Protein AF-A0A8T4IY64-F1 (afdb_monomer_lite)

Structure (mmCIF, N/CA/C/O backbone):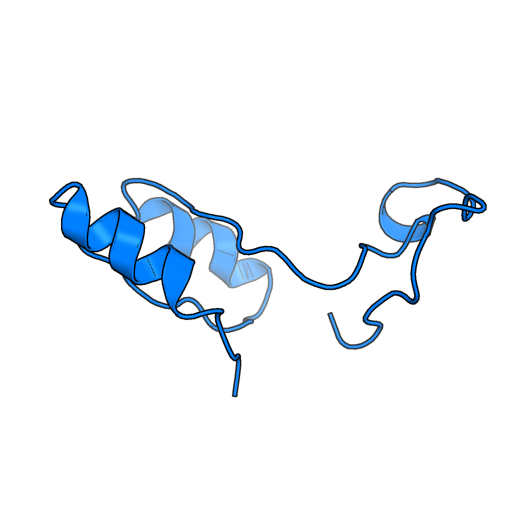
data_AF-A0A8T4IY64-F1
#
_entry.id   AF-A0A8T4IY64-F1
#
loop_
_atom_site.group_PDB
_atom_site.id
_atom_site.type_symbol
_atom_site.label_atom_id
_atom_site.label_alt_id
_atom_site.label_comp_id
_atom_site.label_asym_id
_atom_site.label_entity_id
_atom_site.label_seq_id
_atom_site.pdbx_PDB_ins_code
_atom_site.Cartn_x
_atom_site.Cartn_y
_atom_site.Cartn_z
_atom_site.occupancy
_atom_site.B_iso_or_equiv
_atom_site.auth_seq_id
_atom_site.auth_comp_id
_atom_site.auth_asym_id
_atom_site.auth_atom_id
_atom_site.pdbx_PDB_model_num
ATOM 1 N N . ALA A 1 1 ? 11.194 -1.314 9.142 1.00 52.31 1 ALA A N 1
ATOM 2 C CA . ALA A 1 1 ? 10.038 -0.429 9.400 1.00 52.31 1 ALA A CA 1
ATOM 3 C C . ALA A 1 1 ? 9.365 -0.125 8.068 1.00 52.31 1 ALA A C 1
ATOM 5 O O . ALA A 1 1 ? 10.082 0.176 7.123 1.00 52.31 1 ALA A O 1
ATOM 6 N N . ALA A 1 2 ? 8.038 -0.236 7.969 1.00 62.84 2 ALA A N 1
ATOM 7 C CA . ALA A 1 2 ? 7.310 0.137 6.756 1.00 62.84 2 ALA A CA 1
ATOM 8 C C . ALA A 1 2 ? 6.989 1.638 6.784 1.00 62.84 2 ALA A C 1
ATOM 10 O O . ALA A 1 2 ? 6.452 2.139 7.772 1.00 62.84 2 ALA A O 1
ATOM 11 N N . LEU A 1 3 ? 7.349 2.355 5.721 1.00 71.62 3 LEU A N 1
ATOM 12 C CA . LEU A 1 3 ? 7.080 3.784 5.577 1.00 71.62 3 LEU A CA 1
ATOM 13 C C . LEU A 1 3 ? 5.861 3.971 4.672 1.00 71.62 3 LEU A C 1
ATOM 15 O O . LEU A 1 3 ? 5.859 3.500 3.538 1.00 71.62 3 LEU A O 1
ATOM 19 N N . LEU A 1 4 ? 4.841 4.676 5.165 1.00 79.94 4 LEU A N 1
ATOM 20 C CA . LEU A 1 4 ? 3.701 5.100 4.355 1.00 79.94 4 LEU A CA 1
ATOM 21 C C . LEU A 1 4 ? 3.816 6.591 4.036 1.00 79.94 4 LEU A C 1
ATOM 23 O O . LEU A 1 4 ? 4.055 7.387 4.951 1.00 79.94 4 LEU A O 1
ATOM 27 N N . PRO A 1 5 ? 3.584 7.006 2.776 1.00 83.81 5 PRO A N 1
ATOM 28 C CA . PRO A 1 5 ? 3.426 8.414 2.461 1.00 83.81 5 PRO A CA 1
ATOM 29 C C . PRO A 1 5 ? 2.331 9.032 3.337 1.00 83.81 5 PRO A C 1
ATOM 31 O O . PRO A 1 5 ? 1.211 8.526 3.431 1.00 83.81 5 PRO A O 1
ATOM 34 N N . VAL A 1 6 ? 2.658 10.154 3.978 1.00 84.75 6 VAL A N 1
ATOM 35 C CA . VAL A 1 6 ? 1.825 10.801 5.008 1.00 84.75 6 VAL A CA 1
ATOM 36 C C . VAL A 1 6 ? 0.414 11.153 4.509 1.00 84.75 6 VAL A C 1
ATOM 38 O O . VAL A 1 6 ? -0.515 11.244 5.308 1.00 84.75 6 VAL A O 1
ATOM 41 N N . GLY A 1 7 ? 0.230 11.326 3.198 1.00 91.69 7 GLY A N 1
ATOM 42 C CA . GLY A 1 7 ? -1.059 11.673 2.601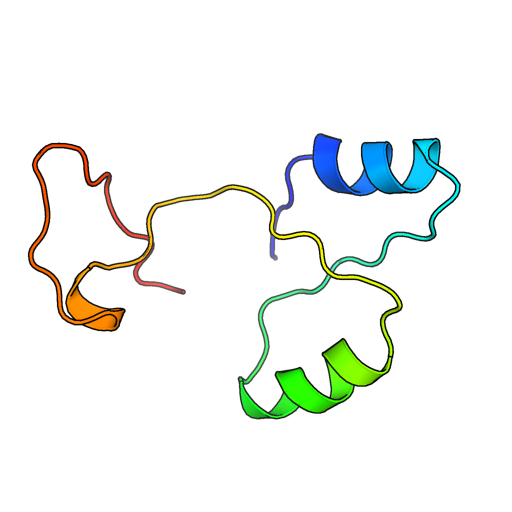 1.00 91.69 7 GLY A CA 1
ATOM 43 C C . GLY A 1 7 ? -2.171 10.661 2.890 1.00 91.69 7 GLY A C 1
ATOM 44 O O . GLY A 1 7 ? -3.265 11.073 3.267 1.00 91.69 7 GLY A O 1
ATOM 45 N N . TYR A 1 8 ? -1.899 9.356 2.784 1.00 93.38 8 TYR A N 1
ATOM 46 C CA . TYR A 1 8 ? -2.948 8.328 2.823 1.00 93.38 8 TYR A CA 1
ATOM 47 C C . TYR A 1 8 ? -3.723 8.316 4.147 1.00 93.38 8 TYR A C 1
ATOM 49 O O . TYR A 1 8 ? -4.940 8.488 4.147 1.00 93.38 8 TYR A O 1
ATOM 57 N N . HIS A 1 9 ? -3.034 8.199 5.288 1.00 92.50 9 HIS A N 1
ATOM 58 C CA . HIS A 1 9 ? -3.715 8.154 6.589 1.00 92.50 9 HIS A CA 1
ATOM 59 C C . HIS A 1 9 ? -4.391 9.488 6.941 1.00 92.50 9 HIS A C 1
ATOM 61 O O . HIS A 1 9 ? -5.469 9.495 7.533 1.00 92.50 9 HIS A O 1
ATOM 67 N N . ARG A 1 10 ? -3.800 10.627 6.545 1.00 94.56 10 ARG A N 1
ATOM 68 C CA . ARG A 1 10 ? -4.389 11.951 6.800 1.00 94.56 10 ARG A CA 1
ATOM 69 C C . ARG A 1 10 ? -5.680 12.164 6.024 1.00 94.56 10 ARG A C 1
ATOM 71 O O . ARG A 1 10 ? -6.590 12.797 6.548 1.00 94.56 10 ARG A O 1
ATOM 78 N N . LEU A 1 11 ? -5.761 11.676 4.787 1.00 95.19 11 LEU A N 1
ATOM 79 C CA . LEU 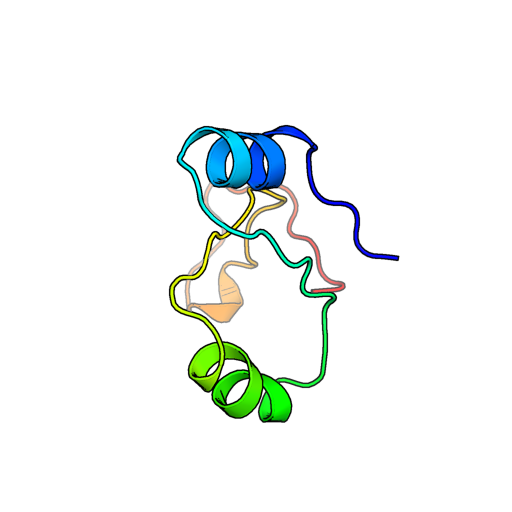A 1 11 ? -6.982 11.776 3.987 1.00 95.19 11 LEU A CA 1
ATOM 80 C C . LEU A 1 11 ? -8.116 10.944 4.599 1.00 95.19 11 LEU A C 1
ATOM 82 O O . LEU A 1 11 ? -9.229 11.451 4.701 1.00 95.19 11 LEU A O 1
ATOM 86 N N . VAL A 1 12 ? -7.820 9.740 5.103 1.00 96.00 12 VAL A N 1
ATOM 87 C CA . VAL A 1 12 ? -8.793 8.916 5.849 1.00 96.00 12 VAL A CA 1
ATOM 88 C C . VAL A 1 12 ? -9.290 9.645 7.102 1.00 96.00 12 VAL A C 1
ATOM 90 O O . VAL A 1 12 ? -10.495 9.771 7.305 1.00 96.00 12 VAL A O 1
ATOM 93 N N . GLN A 1 13 ? -8.376 10.200 7.904 1.00 96.44 13 GLN A N 1
ATOM 94 C CA . GLN A 1 13 ? -8.728 10.951 9.117 1.00 96.44 13 GLN A CA 1
ATOM 95 C C . GLN A 1 13 ? -9.568 12.198 8.818 1.00 96.44 13 GLN A C 1
ATOM 97 O O . GLN A 1 13 ? -10.539 12.477 9.516 1.00 96.44 13 GLN A O 1
ATOM 102 N N . ARG A 1 14 ? -9.233 12.943 7.756 1.00 97.44 14 ARG A N 1
ATOM 103 C CA . ARG A 1 14 ? -10.002 14.122 7.317 1.00 97.44 14 ARG A CA 1
ATOM 104 C C . ARG A 1 14 ? -11.414 13.776 6.854 1.00 97.44 14 ARG A C 1
ATOM 106 O O . ARG A 1 14 ? -12.298 14.615 6.984 1.00 97.44 14 ARG A O 1
ATOM 113 N N . ALA A 1 15 ? -11.623 12.567 6.342 1.00 97.38 15 ALA A N 1
ATOM 114 C CA . ALA A 1 15 ? -12.941 12.049 5.993 1.00 97.38 15 ALA A CA 1
ATOM 115 C C . ALA A 1 15 ? -13.739 11.533 7.213 1.00 97.38 15 ALA A C 1
ATOM 117 O O . ALA A 1 15 ? -14.862 11.069 7.044 1.00 97.38 15 ALA A O 1
ATOM 118 N N . GLY A 1 16 ? -13.183 11.611 8.430 1.00 97.88 16 GLY A N 1
ATOM 119 C CA . GLY A 1 16 ? -13.820 11.149 9.669 1.00 97.88 16 GLY A CA 1
ATOM 120 C C . GLY A 1 16 ? -13.525 9.691 10.037 1.00 97.88 16 GLY A C 1
ATOM 121 O O . GLY A 1 16 ? -14.091 9.189 11.004 1.00 97.88 16 GLY A O 1
ATOM 122 N N . GLY A 1 17 ? -12.646 9.007 9.297 1.00 97.38 17 GLY A N 1
ATOM 123 C CA . GLY A 1 17 ? -12.259 7.623 9.572 1.00 97.38 17 GLY A CA 1
ATOM 124 C C . GLY A 1 17 ? -11.120 7.492 10.587 1.00 97.38 17 GLY A C 1
ATOM 125 O O . GLY A 1 17 ? -10.290 8.390 10.751 1.00 97.38 17 GLY A O 1
ATOM 126 N N . LEU A 1 18 ? -11.028 6.329 11.231 1.00 97.19 18 LEU A N 1
ATOM 127 C CA . LEU A 1 18 ? -9.871 5.948 12.041 1.00 97.19 18 LEU A CA 1
ATOM 128 C C . LEU A 1 18 ? -8.864 5.199 11.163 1.00 97.19 18 LEU A C 1
ATOM 130 O O . LEU A 1 18 ? -9.201 4.202 10.533 1.00 97.19 18 LEU A O 1
ATOM 134 N N . ALA A 1 19 ? -7.622 5.682 11.113 1.00 95.06 19 ALA A N 1
ATOM 135 C CA . ALA A 1 19 ? -6.566 5.074 10.308 1.00 95.06 19 ALA A CA 1
ATOM 136 C C . ALA A 1 19 ? -5.622 4.235 11.177 1.00 95.06 19 ALA A C 1
ATOM 138 O O . ALA A 1 19 ? -5.076 4.735 12.162 1.00 95.06 19 ALA A O 1
ATOM 139 N N . VAL A 1 20 ? -5.379 2.991 10.763 1.00 94.31 20 VAL A N 1
ATOM 140 C CA . VAL A 1 20 ? -4.356 2.100 11.328 1.00 94.31 20 VAL A CA 1
ATOM 141 C C . VAL A 1 20 ? -3.297 1.798 10.269 1.00 94.31 20 VAL A C 1
ATOM 143 O O . VAL A 1 20 ? -3.613 1.660 9.089 1.00 94.31 20 VAL A O 1
ATOM 146 N N . MET A 1 21 ? -2.027 1.725 10.673 1.00 91.75 21 MET A N 1
ATOM 147 C CA . MET A 1 21 ? -0.944 1.302 9.782 1.00 91.75 21 MET A CA 1
ATOM 148 C C . MET A 1 21 ? -0.769 -0.211 9.874 1.00 91.75 21 MET A C 1
ATOM 150 O O . MET A 1 21 ? -0.599 -0.741 10.969 1.00 91.75 21 MET A O 1
ATOM 154 N N . LEU A 1 22 ? -0.771 -0.883 8.723 1.00 91.44 22 LEU A N 1
ATOM 155 C CA . LEU A 1 22 ? -0.519 -2.318 8.619 1.00 91.44 22 LEU A CA 1
ATOM 156 C C . LEU A 1 22 ? 0.918 -2.533 8.118 1.00 91.44 22 LEU A C 1
ATOM 158 O O . LEU A 1 22 ? 1.209 -2.188 6.970 1.00 91.44 22 LEU A O 1
ATOM 162 N N . PRO A 1 23 ? 1.848 -3.026 8.955 1.00 88.62 23 PRO A N 1
ATOM 163 C CA . PRO A 1 23 ? 3.150 -3.468 8.469 1.00 88.62 23 PRO A CA 1
ATOM 164 C C . PRO A 1 23 ? 3.005 -4.760 7.640 1.00 88.62 23 PRO A C 1
ATOM 166 O O . PRO A 1 23 ? 2.020 -5.479 7.814 1.00 88.62 23 PRO A O 1
ATOM 169 N N . PRO A 1 24 ? 3.978 -5.083 6.766 1.00 86.81 24 PRO A N 1
ATOM 170 C CA . PRO A 1 24 ? 4.068 -6.405 6.157 1.00 86.81 24 PRO A CA 1
ATOM 171 C C . PRO A 1 24 ? 4.107 -7.494 7.232 1.00 86.81 24 PRO A C 1
ATOM 173 O O . PRO A 1 24 ? 4.805 -7.344 8.237 1.00 86.81 24 PRO A O 1
ATOM 176 N N . ASP A 1 25 ? 3.368 -8.570 6.998 1.00 90.62 25 ASP A N 1
ATOM 177 C CA . ASP A 1 25 ? 3.253 -9.724 7.885 1.00 90.62 25 ASP A CA 1
ATOM 178 C C . ASP A 1 25 ? 3.083 -10.995 7.036 1.00 90.62 25 ASP A C 1
ATOM 180 O O . ASP A 1 25 ? 2.983 -10.923 5.806 1.00 90.62 25 ASP A O 1
ATOM 184 N N . ALA A 1 26 ? 3.053 -12.156 7.682 1.00 92.56 26 ALA A N 1
ATOM 185 C CA . ALA A 1 26 ? 2.822 -13.432 7.023 1.00 92.56 26 ALA A CA 1
ATOM 186 C C . ALA A 1 26 ? 1.443 -13.450 6.313 1.00 92.56 26 ALA A C 1
ATOM 188 O O . ALA A 1 26 ? 0.453 -12.989 6.899 1.00 92.5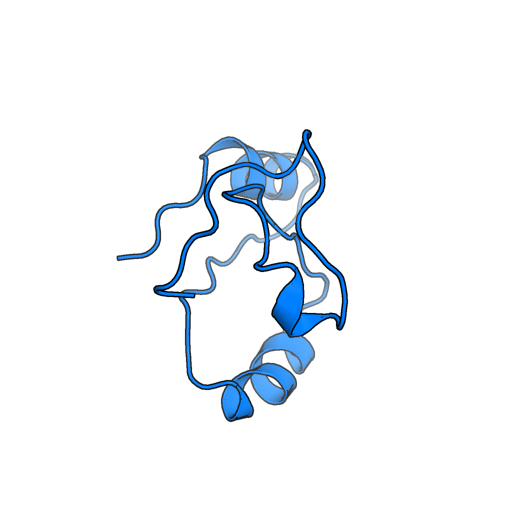6 26 ALA A O 1
ATOM 189 N N . PRO A 1 27 ? 1.328 -13.983 5.077 1.00 93.06 27 PRO A N 1
ATOM 190 C CA . PRO A 1 27 ? 0.071 -13.998 4.320 1.00 93.06 27 PRO A CA 1
ATOM 191 C C . PRO A 1 27 ? -1.113 -14.627 5.070 1.00 93.06 27 PRO A C 1
ATOM 193 O O . PRO A 1 27 ? -2.258 -14.213 4.894 1.00 93.06 27 PRO A O 1
ATOM 196 N N . GLU A 1 28 ? -0.851 -15.583 5.960 1.00 96.56 28 GLU A N 1
ATOM 197 C CA . GLU A 1 28 ? -1.854 -16.282 6.770 1.00 96.56 28 GLU A CA 1
ATOM 198 C C . GLU A 1 28 ? -2.563 -15.356 7.776 1.00 96.56 28 GLU A C 1
ATOM 200 O O . GLU A 1 28 ? -3.654 -15.669 8.262 1.00 96.56 28 GLU A O 1
ATOM 205 N N . ALA A 1 29 ? -1.968 -14.206 8.107 1.00 95.56 29 ALA A N 1
ATOM 206 C CA . ALA A 1 29 ? -2.591 -13.199 8.960 1.00 95.56 29 ALA A CA 1
ATOM 207 C C . ALA A 1 29 ? -3.620 -12.337 8.207 1.00 95.56 29 ALA A C 1
ATOM 209 O O . ALA A 1 29 ? -4.484 -11.730 8.849 1.00 95.56 29 ALA A O 1
ATOM 210 N N . ALA A 1 30 ? -3.561 -12.293 6.869 1.00 95.12 30 ALA A N 1
ATOM 211 C CA . ALA A 1 30 ? -4.314 -11.339 6.057 1.00 95.12 30 ALA A CA 1
ATOM 212 C C . ALA A 1 30 ? -5.827 -11.425 6.297 1.00 95.12 30 ALA A C 1
ATOM 214 O O . ALA A 1 30 ? -6.459 -10.409 6.582 1.00 95.12 30 ALA A O 1
ATOM 215 N N . GLU A 1 31 ? -6.400 -12.631 6.274 1.00 97.00 31 GLU A N 1
ATOM 216 C CA . GLU A 1 31 ? -7.838 -12.845 6.490 1.00 97.00 31 GLU A CA 1
ATOM 217 C C . GLU A 1 31 ? -8.297 -12.287 7.847 1.00 97.00 31 GLU A C 1
ATOM 219 O O . GLU A 1 31 ? -9.270 -11.537 7.939 1.00 97.00 31 GLU A O 1
ATOM 224 N N . LYS A 1 32 ? -7.541 -12.586 8.909 1.00 96.75 32 LYS A N 1
ATOM 225 C CA . LYS A 1 32 ? -7.840 -12.126 10.271 1.00 96.75 32 LYS A CA 1
ATOM 226 C C . LYS A 1 32 ? -7.729 -10.609 10.401 1.00 96.75 32 LYS A C 1
ATOM 228 O O . LYS A 1 32 ? -8.493 -10.015 11.163 1.00 96.75 32 LYS A O 1
ATOM 233 N N . VAL A 1 33 ? -6.751 -9.993 9.744 1.00 96.31 33 VAL A N 1
ATOM 234 C CA . VAL A 1 33 ? -6.558 -8.539 9.779 1.00 96.31 33 VAL A CA 1
ATOM 235 C C . VAL A 1 33 ? -7.693 -7.849 9.033 1.00 96.31 33 VAL A C 1
ATOM 237 O O . VAL A 1 33 ? -8.358 -6.998 9.616 1.00 96.31 33 VAL A O 1
ATOM 240 N N . VAL A 1 34 ? -7.966 -8.260 7.792 1.00 95.88 34 VAL A N 1
ATOM 241 C CA . V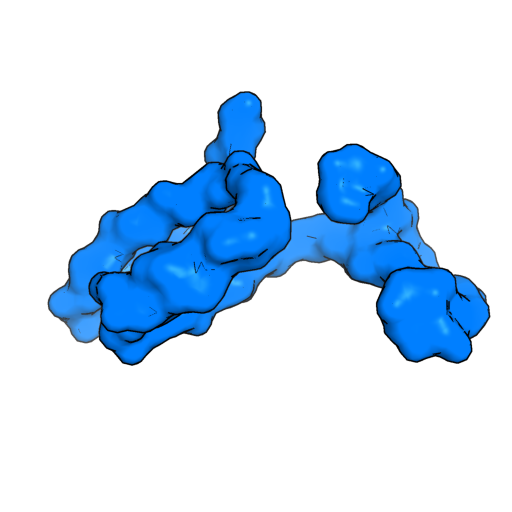AL A 1 34 ? -9.007 -7.660 6.942 1.00 95.88 34 VAL A CA 1
ATOM 242 C C . VAL A 1 34 ? -10.388 -7.775 7.586 1.00 95.88 34 VAL A C 1
ATOM 244 O O . VAL A 1 34 ? -11.135 -6.803 7.576 1.00 95.88 34 VAL A O 1
ATOM 247 N N . ALA A 1 35 ? -10.698 -8.895 8.244 1.00 97.44 35 ALA A N 1
ATOM 248 C CA . ALA A 1 35 ? -11.968 -9.084 8.951 1.00 97.44 35 ALA A CA 1
ATOM 249 C C . ALA A 1 35 ? -12.225 -8.084 10.102 1.00 97.44 35 ALA A C 1
ATOM 251 O O . ALA A 1 35 ? -13.346 -8.007 10.600 1.00 97.44 35 ALA A O 1
ATOM 252 N N . ARG A 1 36 ? -11.207 -7.341 10.562 1.00 97.19 36 ARG A N 1
ATOM 253 C CA . ARG A 1 36 ? -11.324 -6.320 11.622 1.00 97.19 36 ARG A CA 1
ATOM 254 C C . ARG A 1 36 ? -11.409 -4.889 11.087 1.00 97.19 36 ARG A C 1
ATOM 256 O O . ARG A 1 36 ? -11.471 -3.964 11.893 1.00 97.19 36 ARG A O 1
ATOM 263 N N . LEU A 1 37 ? -11.334 -4.699 9.772 1.00 97.19 37 LEU A N 1
ATOM 264 C CA . LEU A 1 37 ? -11.282 -3.385 9.141 1.00 97.19 37 LEU A CA 1
ATOM 265 C C . LEU A 1 37 ? -12.591 -3.098 8.415 1.00 97.19 37 LEU A C 1
ATOM 267 O O . LEU A 1 37 ? -13.097 -3.939 7.679 1.00 97.19 37 LEU A O 1
ATOM 271 N N . ASP A 1 38 ? -13.081 -1.868 8.546 1.00 97.56 38 ASP A N 1
ATOM 272 C CA . ASP A 1 38 ? -14.232 -1.388 7.771 1.00 97.56 38 ASP A CA 1
ATOM 273 C C . ASP A 1 38 ? -13.860 -1.060 6.313 1.00 97.56 38 ASP A C 1
ATOM 275 O O . ASP A 1 38 ? -14.722 -0.932 5.446 1.00 97.56 38 ASP A O 1
ATOM 279 N N . GLY A 1 39 ? -12.563 -0.908 6.027 1.00 95.81 39 GLY A N 1
ATOM 2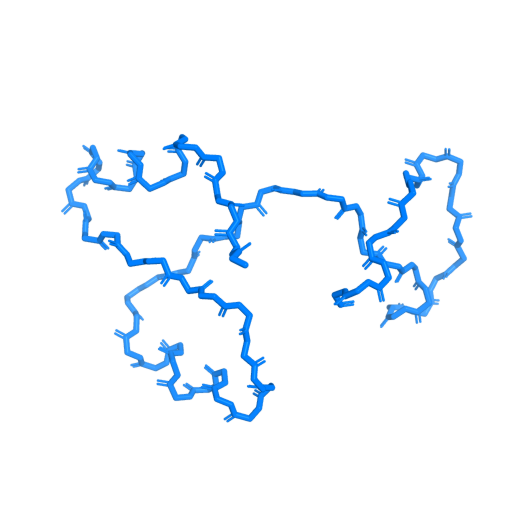80 C CA . GLY A 1 39 ? -12.046 -0.623 4.696 1.00 95.81 39 GLY A CA 1
ATOM 281 C C . GLY A 1 39 ? -10.526 -0.741 4.614 1.00 95.81 39 GLY A C 1
ATOM 282 O O . GLY A 1 39 ? -9.821 -0.677 5.622 1.00 95.81 39 GLY A O 1
ATOM 283 N N . LEU A 1 40 ? -10.020 -0.900 3.390 1.00 95.44 40 LEU A N 1
ATOM 284 C CA . LEU A 1 40 ? -8.595 -1.045 3.097 1.00 95.44 40 LEU A CA 1
ATOM 285 C C . LEU A 1 40 ? -8.152 0.016 2.085 1.00 95.44 40 LEU A C 1
ATOM 287 O O . LEU A 1 40 ? -8.762 0.172 1.030 1.00 95.44 40 LEU A O 1
ATOM 291 N N . VAL A 1 41 ? -7.063 0.722 2.397 1.00 94.19 41 VAL A N 1
ATOM 292 C CA . VAL A 1 41 ? -6.417 1.679 1.489 1.00 94.19 41 VAL A CA 1
ATOM 293 C C . VAL A 1 41 ? -5.046 1.141 1.105 1.00 94.19 41 VAL A C 1
ATOM 295 O O . VAL A 1 41 ? -4.176 0.985 1.960 1.00 94.19 41 VAL A O 1
ATOM 298 N N . LEU A 1 42 ? -4.844 0.896 -0.189 1.00 91.44 42 LEU A N 1
ATOM 299 C CA . LEU A 1 42 ? -3.544 0.529 -0.744 1.00 91.44 42 LEU A CA 1
ATOM 300 C C . LEU A 1 42 ? -2.775 1.804 -1.095 1.00 91.44 42 LEU A C 1
ATOM 302 O O . LEU A 1 42 ? -3.174 2.569 -1.975 1.00 91.44 42 LEU A O 1
ATOM 306 N N . ALA A 1 43 ? -1.685 2.055 -0.374 1.00 90.19 43 ALA A N 1
ATOM 307 C CA . ALA A 1 43 ? -0.788 3.152 -0.701 1.00 90.19 43 ALA A CA 1
ATOM 308 C C . ALA A 1 43 ? 0.042 2.815 -1.945 1.00 90.19 43 ALA A C 1
ATOM 310 O O . ALA A 1 43 ? 0.414 1.663 -2.163 1.00 90.19 43 ALA A O 1
ATOM 311 N N . GLY A 1 44 ? 0.357 3.834 -2.742 1.00 87.44 44 GLY A N 1
ATOM 312 C CA . GLY A 1 44 ? 1.249 3.692 -3.884 1.00 87.44 44 GLY A CA 1
ATOM 313 C C . GLY A 1 44 ? 2.669 3.315 -3.458 1.00 87.44 44 GLY A C 1
ATOM 314 O O . GLY A 1 44 ? 3.112 3.617 -2.346 1.00 87.44 44 GLY A O 1
ATOM 315 N N . GLY A 1 45 ? 3.392 2.681 -4.374 1.00 87.31 45 GLY A N 1
ATOM 316 C CA . GLY A 1 45 ? 4.773 2.256 -4.201 1.00 87.31 45 GLY A CA 1
ATOM 317 C C . GLY A 1 45 ? 5.345 1.726 -5.518 1.00 87.31 45 GLY A C 1
ATOM 318 O O . GLY A 1 45 ? 4.716 1.908 -6.556 1.00 87.31 45 GLY A O 1
ATOM 319 N N . PRO A 1 46 ? 6.531 1.094 -5.477 1.00 88.38 46 PRO A N 1
ATOM 320 C CA . PRO A 1 46 ? 7.102 0.395 -6.626 1.00 88.38 46 PRO A CA 1
ATOM 321 C C . PRO A 1 46 ? 6.143 -0.612 -7.262 1.00 88.38 46 PRO A C 1
ATOM 323 O O . PRO A 1 46 ? 5.330 -1.209 -6.548 1.00 88.38 46 PRO A O 1
ATOM 326 N N . ASP A 1 47 ? 6.323 -0.841 -8.560 1.00 90.31 47 ASP A N 1
ATOM 327 C CA . ASP A 1 47 ? 5.541 -1.800 -9.335 1.00 90.31 47 ASP A CA 1
ATOM 328 C C . ASP A 1 47 ? 5.669 -3.228 -8.786 1.00 90.31 47 ASP A C 1
ATOM 330 O O . ASP A 1 47 ? 6.696 -3.629 -8.222 1.00 90.31 47 ASP A O 1
ATOM 334 N N . VAL A 1 48 ? 4.593 -3.997 -8.959 1.00 89.56 48 VAL A N 1
ATOM 335 C CA . VAL A 1 48 ? 4.555 -5.435 -8.669 1.00 89.56 48 VAL A CA 1
ATOM 336 C C . VAL A 1 48 ? 5.292 -6.176 -9.779 1.00 89.56 48 VAL A C 1
ATOM 338 O O . VAL A 1 48 ? 5.120 -5.860 -10.956 1.00 89.56 48 VAL A O 1
ATOM 341 N N . GLU A 1 49 ? 6.091 -7.180 -9.415 1.00 91.56 49 GLU A N 1
ATOM 342 C CA . GLU A 1 49 ? 6.833 -7.974 -10.392 1.00 91.56 49 GLU A CA 1
ATOM 343 C C . GLU A 1 49 ? 5.876 -8.704 -11.361 1.00 91.56 49 GLU A C 1
ATOM 345 O O . GLU A 1 49 ? 5.033 -9.479 -10.903 1.00 91.56 49 GLU A O 1
ATOM 350 N N . PRO A 1 50 ? 6.000 -8.494 -12.690 1.00 93.12 50 PRO A N 1
ATOM 351 C CA . PRO A 1 50 ? 5.080 -9.050 -13.687 1.00 93.12 50 PRO A CA 1
ATOM 352 C C . PRO A 1 50 ? 4.868 -10.562 -13.630 1.00 93.12 50 PRO A C 1
ATOM 354 O O . PRO A 1 50 ? 3.751 -11.055 -13.805 1.00 93.12 50 PRO A O 1
ATOM 357 N N . ALA A 1 51 ? 5.920 -11.300 -13.281 1.00 92.56 51 ALA A N 1
ATOM 358 C CA . ALA A 1 51 ? 5.869 -12.749 -13.145 1.00 92.56 51 ALA A CA 1
ATOM 359 C C . ALA A 1 51 ? 4.867 -13.221 -12.073 1.00 92.56 51 ALA A C 1
ATOM 361 O O . ALA A 1 51 ? 4.290 -14.298 -12.220 1.00 92.56 51 ALA A O 1
ATOM 362 N N . LEU A 1 52 ? 4.602 -12.414 -11.034 1.00 90.56 52 LEU A N 1
ATOM 363 C CA . LEU A 1 52 ? 3.642 -12.749 -9.972 1.00 90.56 52 LEU A CA 1
ATOM 364 C C . LEU A 1 52 ? 2.195 -12.808 -10.476 1.00 90.56 52 LEU A C 1
ATOM 366 O O . LEU A 1 52 ? 1.353 -13.446 -9.846 1.00 90.56 52 LEU A O 1
ATOM 370 N N . TYR A 1 53 ? 1.906 -12.169 -11.610 1.00 91.88 53 TYR A N 1
ATOM 371 C CA . TYR A 1 53 ? 0.603 -12.209 -12.271 1.00 91.88 53 TYR A CA 1
ATOM 372 C C . TYR A 1 53 ? 0.673 -12.778 -13.697 1.00 91.88 53 TYR A C 1
ATOM 374 O O . TYR A 1 53 ? -0.255 -12.595 -14.483 1.00 91.88 53 TYR A O 1
ATOM 382 N N . GLY A 1 54 ? 1.743 -13.515 -14.021 1.00 95.06 54 GLY A N 1
ATOM 383 C CA . GLY A 1 54 ? 1.875 -14.261 -15.276 1.00 95.06 54 GLY A CA 1
ATOM 384 C C . GLY A 1 54 ? 2.116 -13.401 -16.519 1.00 95.06 54 GLY A C 1
ATOM 385 O O . GLY A 1 54 ? 1.752 -13.824 -17.614 1.00 95.06 54 GLY A O 1
ATOM 386 N N . ALA A 1 55 ? 2.698 -12.211 -16.361 1.00 94.75 55 ALA A N 1
ATOM 387 C CA . ALA A 1 55 ? 3.011 -11.309 -17.466 1.00 94.75 55 ALA A CA 1
ATOM 388 C C . ALA A 1 55 ? 4.522 -11.105 -17.650 1.00 94.75 55 ALA A C 1
ATOM 390 O O . ALA A 1 55 ? 5.307 -11.251 -16.711 1.00 94.75 55 ALA A O 1
ATOM 391 N N . ASP A 1 56 ? 4.904 -10.697 -18.860 1.00 95.06 56 ASP A N 1
ATOM 392 C CA . ASP A 1 56 ? 6.248 -10.212 -19.165 1.00 95.06 56 ASP A CA 1
ATOM 393 C C . ASP A 1 56 ? 6.384 -8.715 -18.816 1.00 95.06 56 ASP A C 1
ATOM 395 O O . ASP A 1 56 ? 5.396 -7.977 -18.885 1.00 95.06 56 ASP A O 1
ATOM 399 N N . PRO A 1 57 ? 7.590 -8.227 -18.463 1.00 93.12 57 PRO A N 1
ATOM 400 C CA . PRO A 1 57 ? 7.821 -6.803 -18.236 1.00 93.12 57 PRO A CA 1
ATOM 401 C C . PRO A 1 57 ? 7.532 -5.956 -19.480 1.00 93.12 57 PRO A C 1
ATOM 403 O O . PRO A 1 57 ? 8.043 -6.237 -20.566 1.00 93.12 57 PRO A O 1
ATOM 406 N N . ALA A 1 58 ? 6.755 -4.887 -19.304 1.00 93.62 58 ALA A N 1
ATOM 407 C CA . ALA A 1 58 ? 6.494 -3.893 -20.339 1.00 93.62 58 ALA A CA 1
ATOM 408 C C . ALA A 1 58 ? 7.522 -2.743 -20.265 1.00 93.62 58 ALA A C 1
ATOM 410 O O . ALA A 1 58 ? 8.139 -2.544 -19.215 1.00 93.62 58 ALA A O 1
ATOM 411 N N . PRO A 1 59 ? 7.711 -1.950 -21.339 1.00 94.44 59 PRO A N 1
ATOM 412 C CA . PRO A 1 59 ? 8.608 -0.789 -21.321 1.00 94.44 59 PRO A CA 1
ATOM 413 C C . PRO A 1 59 ? 8.299 0.229 -20.213 1.00 94.44 59 PRO A C 1
ATOM 415 O O . PRO A 1 59 ? 9.197 0.934 -19.756 1.00 94.44 59 PRO A O 1
ATOM 418 N N . GLU A 1 60 ? 7.041 0.309 -19.783 1.00 93.88 60 GLU A N 1
ATOM 419 C CA . GLU A 1 60 ? 6.571 1.204 -18.726 1.00 93.88 60 GLU A CA 1
ATOM 420 C C . GLU A 1 60 ? 6.762 0.625 -17.314 1.00 93.88 60 GLU A C 1
ATOM 422 O O . GLU A 1 60 ? 6.568 1.350 -16.339 1.00 93.88 60 GLU A O 1
ATOM 427 N N . THR A 1 61 ? 7.131 -0.657 -17.184 1.00 92.75 61 THR A N 1
ATOM 428 C CA . THR A 1 61 ? 7.349 -1.311 -15.888 1.00 92.75 61 THR A CA 1
ATOM 429 C C . THR A 1 61 ? 8.625 -0.777 -15.239 1.00 92.75 61 THR A C 1
ATOM 431 O O . THR A 1 61 ? 9.741 -1.000 -15.718 1.00 92.75 61 THR A O 1
ATOM 434 N N . GLY A 1 62 ? 8.460 -0.075 -14.121 1.00 88.81 62 GLY A N 1
ATOM 435 C CA . GLY A 1 62 ? 9.550 0.384 -13.278 1.00 88.81 62 GLY A CA 1
ATOM 436 C C . GLY A 1 62 ? 10.249 -0.763 -12.537 1.00 88.81 62 GLY A C 1
ATOM 437 O O . GLY A 1 62 ? 9.812 -1.914 -12.570 1.00 88.81 62 GLY A O 1
ATOM 438 N N . PRO A 1 63 ? 11.359 -0.475 -11.837 1.00 86.31 63 PRO A N 1
ATOM 439 C CA . PRO A 1 63 ? 12.085 -1.493 -11.087 1.00 86.31 63 PRO A CA 1
ATOM 440 C C . PRO A 1 63 ? 11.204 -2.074 -9.960 1.00 86.31 63 PRO A C 1
ATOM 442 O O . PRO A 1 63 ? 10.793 -1.319 -9.070 1.00 86.31 63 PRO A O 1
ATOM 445 N N . PRO A 1 64 ? 10.930 -3.396 -9.951 1.00 81.06 64 PRO A N 1
ATOM 446 C CA . PRO A 1 64 ? 10.090 -4.006 -8.929 1.00 81.06 64 PRO A CA 1
ATOM 447 C C . PRO A 1 64 ? 10.812 -4.073 -7.579 1.00 81.06 64 PRO A C 1
ATOM 449 O O . PRO A 1 64 ? 12.038 -4.197 -7.495 1.00 81.06 64 PRO A O 1
ATOM 452 N N . SER A 1 65 ? 10.040 -4.032 -6.494 1.00 76.06 65 SER A N 1
ATOM 453 C CA . SER A 1 65 ? 10.564 -4.217 -5.136 1.00 76.06 65 SER A CA 1
ATOM 454 C C . SER A 1 65 ? 10.585 -5.705 -4.782 1.00 76.06 65 SER A C 1
ATOM 456 O O . SER A 1 65 ? 9.588 -6.240 -4.321 1.00 76.06 65 SER A O 1
ATOM 458 N N . ARG A 1 66 ? 11.732 -6.364 -4.984 1.00 67.62 66 ARG A N 1
ATOM 459 C CA . ARG A 1 66 ? 11.909 -7.820 -4.780 1.00 67.62 66 ARG A CA 1
ATOM 460 C C . ARG A 1 66 ? 11.888 -8.298 -3.321 1.00 67.62 66 ARG A C 1
ATOM 462 O O . ARG A 1 66 ? 11.904 -9.495 -3.076 1.00 67.62 66 ARG A O 1
ATOM 469 N N . GLU A 1 67 ? 11.915 -7.378 -2.359 1.00 65.50 67 GLU A N 1
ATOM 470 C CA . GLU A 1 67 ? 11.757 -7.694 -0.930 1.00 65.50 67 GLU A CA 1
ATOM 471 C C . GLU A 1 67 ? 10.282 -7.831 -0.507 1.00 65.50 67 GLU A C 1
ATOM 473 O O . GLU A 1 67 ? 10.024 -8.148 0.654 1.00 65.50 67 GLU A O 1
ATOM 478 N N . ARG A 1 68 ? 9.326 -7.556 -1.408 1.00 58.53 68 ARG A N 1
ATOM 479 C CA . ARG A 1 68 ? 7.882 -7.637 -1.153 1.00 58.53 68 ARG A CA 1
ATOM 480 C C . ARG A 1 68 ? 7.219 -8.808 -1.853 1.00 58.53 68 ARG A C 1
ATOM 482 O O . ARG A 1 68 ? 7.637 -9.124 -2.985 1.00 58.53 68 ARG A O 1
#

Sequence (68 aa):
AALLPVGYHRLVQRAGGLAVMLPPDAPEAAEKVVARLDGLVLAGGPDVEPALYGADPAPETGPPSRER

pLDDT: mean 89.93, std 9.62, range [52.31, 97.88]

Organism: NCBI:txid299421

Radius of gyration: 14.7 Å; chains: 1; bounding box: 26×30×33 Å

InterPro domains:
  IPR011697 Peptidase C26 [PF07722] (3-68)
  IPR029062 Class I glutamine amidotransferase-like [G3DSA:3.40.50.880] (1-68)
  IPR029062 Class I glutamine amidotransferase-like [SSF52317] (5-60)

Foldseek 3Di:
DDDADPPPQVVCVVVVHHDDDDDDDDPVCVVVVVVVDPDDDDGDDADDDQVVVPDDDDPPHDDHDPVD

Secondary structure (DSSP, 8-state):
-----HHHHHHHHHTTPPP-------GGGHHHHHTT-S-------SPPPGGGGT-PPPTT-PPP-TT-